Protein AF-A0A1B7WDX7-F1 (afdb_monomer_lite)

Radius of gyration: 35.21 Å; chains: 1; bounding box: 73×63×104 Å

Foldseek 3Di:
DDDDVVVVVVVVVVVLLVVLLCCLLPVPPDDDDPDPLVVLVSVLSSVVSSVVSSVVCVVVVVVVCCCVVVPDDVPDPDDDDPDDDDVVVVCVVVVVVVVVVVVSVVSVVVSCVVVVHPDPVVVVPPPPPPPPPPDPDDPDDPDDDPDDPPDDDDDDDD

Secondary structure (DSSP, 8-state):
----HHHHHHHHHHHHHHHHHHHHHS---SPPP-STTHHHHHHHHHHHHHHHHHHHHHHHHHHHHHHHHSPPPTT--PPPP-----HHHHHHHHHHHHHHHHHHHHHHHHHHHHTT-S-TTTTT-------------------SSSSSSSSSSSS---

pLDDT: mean 83.21, std 18.92, range [42.97, 98.44]

Structure (mmCIF, N/CA/C/O backbone):
data_AF-A0A1B7WDX7-F1
#
_entry.id   AF-A0A1B7WDX7-F1
#
loop_
_atom_site.group_PDB
_atom_site.id
_atom_site.type_symbol
_atom_site.label_atom_id
_atom_site.label_alt_id
_atom_site.label_comp_id
_atom_site.label_asym_id
_atom_site.label_entity_id
_atom_site.label_seq_id
_atom_site.pdbx_PDB_ins_code
_atom_site.Cartn_x
_atom_site.Cartn_y
_atom_site.Cartn_z
_atom_site.occupancy
_atom_site.B_iso_or_equiv
_atom_site.auth_seq_id
_atom_site.auth_comp_id
_atom_site.auth_asym_id
_atom_site.auth_atom_id
_atom_site.pdbx_PDB_model_num
ATOM 1 N N . MET A 1 1 ? -2.222 -22.344 26.930 1.00 62.66 1 MET A N 1
ATOM 2 C CA . MET A 1 1 ? -1.354 -21.145 26.993 1.00 62.66 1 MET A CA 1
ATOM 3 C C . MET A 1 1 ? -1.952 -20.105 26.053 1.00 62.66 1 MET A C 1
ATOM 5 O O . MET A 1 1 ? -2.284 -20.472 24.934 1.00 62.66 1 MET A O 1
ATOM 9 N N . LYS A 1 2 ? -2.214 -18.873 26.509 1.00 80.94 2 LYS A N 1
ATOM 10 C CA . LYS A 1 2 ? -2.828 -17.829 25.667 1.00 80.94 2 LYS A CA 1
ATOM 11 C C . LYS A 1 2 ? -1.740 -17.241 24.769 1.00 80.94 2 LYS A C 1
ATOM 13 O O . LYS A 1 2 ? -0.785 -16.672 25.285 1.00 80.94 2 LYS A O 1
ATOM 18 N N . ILE A 1 3 ? -1.861 -17.428 23.459 1.00 82.81 3 ILE A N 1
ATOM 19 C CA . ILE A 1 3 ? -0.952 -16.815 22.486 1.00 82.81 3 ILE A CA 1
ATOM 20 C C . ILE A 1 3 ? -1.103 -15.286 22.612 1.00 82.81 3 ILE A C 1
ATOM 22 O O . ILE A 1 3 ? -2.239 -14.807 22.575 1.00 82.81 3 ILE A O 1
ATOM 26 N N . PRO A 1 4 ? -0.012 -14.515 22.788 1.00 92.31 4 PRO A N 1
ATOM 27 C CA . PRO A 1 4 ? -0.078 -13.058 22.837 1.00 92.31 4 PRO A CA 1
ATOM 28 C C . PRO A 1 4 ? -0.725 -12.470 21.579 1.00 92.31 4 PRO A C 1
ATOM 30 O O . PRO A 1 4 ? -0.428 -12.903 20.466 1.00 92.31 4 PRO A O 1
ATOM 33 N N . ASN A 1 5 ? -1.551 -11.433 21.739 1.00 91.19 5 ASN A N 1
ATOM 34 C CA . ASN A 1 5 ? -2.228 -10.759 20.620 1.00 91.19 5 ASN A CA 1
ATOM 35 C C . ASN A 1 5 ? -1.244 -10.237 19.556 1.00 91.19 5 ASN A C 1
ATOM 37 O O . ASN A 1 5 ? -1.571 -10.237 18.375 1.00 91.19 5 ASN A O 1
ATOM 41 N N . ALA A 1 6 ? -0.024 -9.870 19.964 1.00 92.19 6 ALA A N 1
ATOM 42 C CA . ALA A 1 6 ? 1.042 -9.440 19.060 1.00 92.19 6 ALA A CA 1
ATOM 43 C C . ALA A 1 6 ? 1.433 -10.514 18.026 1.00 92.19 6 ALA A C 1
ATOM 45 O O . ALA A 1 6 ? 1.758 -10.187 16.887 1.00 92.19 6 ALA A O 1
ATOM 46 N N . ILE A 1 7 ? 1.375 -11.799 18.398 1.00 93.19 7 ILE A N 1
ATOM 47 C CA . ILE A 1 7 ? 1.683 -12.899 17.475 1.00 93.19 7 ILE A CA 1
ATOM 48 C C . ILE A 1 7 ? 0.593 -12.995 16.407 1.00 93.19 7 ILE A C 1
ATOM 50 O O . ILE A 1 7 ? 0.903 -13.134 15.229 1.00 93.19 7 ILE A O 1
ATOM 54 N N . TRP A 1 8 ? -0.677 -12.845 16.787 1.00 93.31 8 TRP A N 1
ATOM 55 C CA . TRP A 1 8 ? -1.786 -12.854 15.832 1.00 93.31 8 TRP A CA 1
ATOM 56 C C . TRP A 1 8 ? -1.713 -11.698 14.836 1.00 93.31 8 TRP A C 1
ATOM 58 O O . TRP A 1 8 ? -1.856 -11.925 13.638 1.00 93.31 8 TRP A O 1
ATOM 68 N N . THR A 1 9 ? -1.445 -10.477 15.304 1.00 92.94 9 THR A N 1
ATOM 69 C CA . THR A 1 9 ? -1.323 -9.311 14.416 1.00 92.94 9 THR A CA 1
ATOM 70 C C . THR A 1 9 ? -0.147 -9.449 13.453 1.00 92.94 9 THR A C 1
ATOM 72 O O . THR A 1 9 ? -0.275 -9.108 12.281 1.00 92.94 9 THR A O 1
ATOM 75 N N . LEU A 1 10 ? 0.978 -10.002 13.922 1.00 94.44 10 LEU A N 1
ATOM 76 C CA . LEU A 1 10 ? 2.138 -10.272 13.077 1.00 94.44 10 LEU A CA 1
ATOM 77 C C . LEU A 1 10 ? 1.821 -11.324 12.007 1.00 94.44 10 LEU A C 1
ATOM 79 O O . LEU A 1 10 ? 2.123 -11.113 10.836 1.00 94.44 10 LEU A O 1
ATOM 83 N N . LEU A 1 11 ? 1.186 -12.434 12.393 1.00 96.06 11 LEU A N 1
ATOM 84 C CA . LEU A 1 11 ? 0.812 -13.499 11.461 1.00 96.06 11 LEU A CA 1
ATOM 85 C C . LEU A 1 11 ? -0.151 -13.000 10.383 1.00 96.06 11 LEU A C 1
ATOM 87 O O . LEU A 1 11 ? 0.044 -13.315 9.215 1.00 96.06 11 LEU A O 1
ATOM 91 N N . ILE A 1 12 ? -1.147 -12.191 10.752 1.00 95.00 12 ILE A N 1
ATOM 92 C CA . ILE A 1 12 ? -2.066 -11.575 9.785 1.00 95.00 12 ILE A CA 1
ATOM 93 C C . ILE A 1 12 ? -1.290 -10.690 8.807 1.00 95.00 12 ILE A C 1
ATOM 95 O O . ILE A 1 12 ? -1.496 -10.801 7.602 1.00 95.00 12 ILE A O 1
ATOM 99 N N . GLY A 1 13 ? -0.364 -9.865 9.306 1.00 94.69 13 GLY A N 1
ATOM 100 C CA . GLY A 1 13 ? 0.502 -9.045 8.459 1.00 94.69 13 GLY A CA 1
ATOM 101 C C . GLY A 1 13 ? 1.311 -9.880 7.464 1.00 94.69 13 GLY A C 1
ATOM 102 O O . GLY A 1 13 ? 1.306 -9.577 6.277 1.00 94.69 13 GLY A O 1
ATOM 103 N N . ILE A 1 14 ? 1.938 -10.967 7.922 1.00 96.75 14 ILE A N 1
ATOM 104 C CA . ILE A 1 14 ? 2.710 -11.885 7.068 1.00 96.75 14 ILE A CA 1
ATOM 105 C C . ILE A 1 14 ? 1.818 -12.549 6.014 1.00 96.75 14 ILE A C 1
ATOM 107 O O . ILE A 1 14 ? 2.188 -12.635 4.848 1.00 96.75 14 ILE A O 1
ATOM 111 N N . VAL A 1 15 ? 0.635 -13.025 6.399 1.00 97.25 15 VAL A N 1
ATOM 112 C CA . VAL A 1 15 ? -0.293 -13.659 5.454 1.00 97.25 15 VAL A CA 1
ATOM 113 C C . VAL A 1 15 ? -0.754 -12.657 4.397 1.00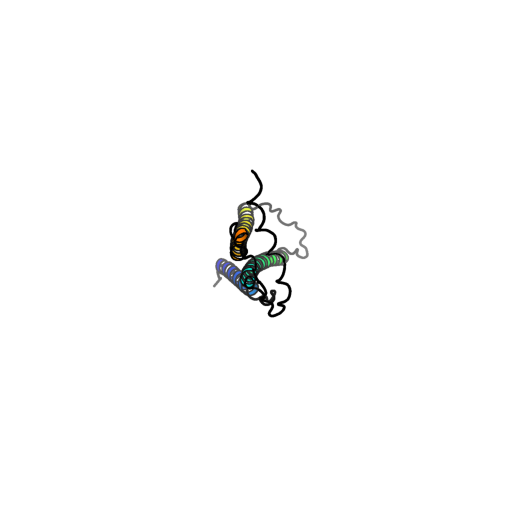 97.25 15 VAL A C 1
ATOM 115 O O . VAL A 1 15 ? -0.780 -12.997 3.217 1.00 97.25 15 VAL A O 1
ATOM 118 N N . LEU A 1 16 ? -1.065 -11.420 4.794 1.00 97.00 16 LEU A N 1
ATOM 119 C CA . LEU A 1 16 ? -1.462 -10.360 3.869 1.00 97.00 16 LEU A CA 1
ATOM 120 C C . LEU A 1 16 ? -0.347 -10.016 2.877 1.00 97.00 16 LEU A C 1
ATOM 122 O O . LEU A 1 16 ? -0.620 -9.914 1.682 1.00 97.00 16 LEU A O 1
ATOM 126 N N . THR A 1 17 ? 0.902 -9.876 3.336 1.00 96.56 17 THR A N 1
ATOM 127 C CA . THR A 1 17 ? 2.026 -9.576 2.437 1.00 96.56 17 THR A CA 1
ATOM 128 C C . THR A 1 17 ? 2.314 -10.727 1.481 1.00 96.56 17 THR A C 1
ATOM 130 O O . THR A 1 17 ? 2.502 -10.489 0.292 1.00 96.56 17 THR A O 1
ATOM 133 N N . LEU A 1 18 ? 2.284 -11.975 1.955 1.00 97.88 18 LEU A N 1
ATOM 134 C CA . LEU A 1 18 ? 2.480 -13.149 1.101 1.00 97.88 18 LEU A CA 1
ATOM 135 C C . LEU A 1 18 ? 1.359 -13.305 0.067 1.00 97.88 18 LEU A C 1
ATOM 137 O O . LEU A 1 18 ? 1.647 -13.581 -1.094 1.00 97.88 18 LEU A O 1
ATOM 141 N N . ALA A 1 19 ? 0.099 -13.099 0.459 1.00 97.56 19 ALA A N 1
ATOM 142 C CA . ALA A 1 19 ? -1.039 -13.164 -0.457 1.00 97.56 19 ALA A CA 1
ATOM 143 C C . ALA A 1 19 ? -0.964 -12.074 -1.539 1.00 97.56 19 ALA A C 1
ATOM 145 O O . ALA A 1 19 ? -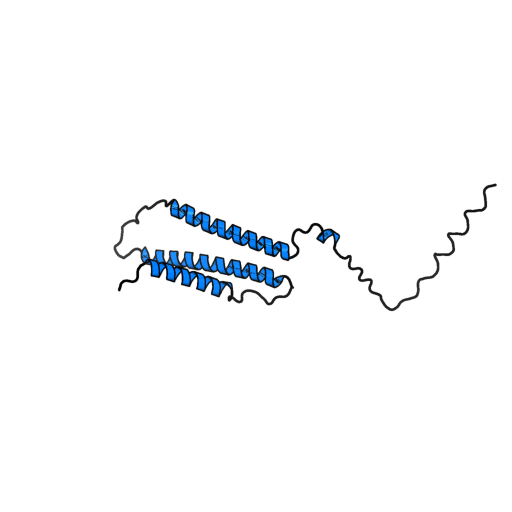1.178 -12.354 -2.717 1.00 97.56 19 ALA A O 1
ATOM 146 N N . SER A 1 20 ? -0.608 -10.849 -1.140 1.00 97.56 20 SER A N 1
ATOM 147 C CA . SER A 1 20 ? -0.384 -9.716 -2.042 1.00 97.56 20 SER A CA 1
ATOM 148 C C . SER A 1 20 ? 0.753 -9.984 -3.034 1.00 97.56 20 SER A C 1
ATOM 150 O O . SER A 1 20 ? 0.554 -9.797 -4.233 1.00 97.56 20 SER A O 1
ATOM 152 N N . LEU A 1 21 ? 1.904 -10.484 -2.568 1.00 97.44 21 LEU A N 1
ATOM 153 C CA . LEU A 1 21 ? 3.040 -10.845 -3.425 1.00 97.44 21 LEU A CA 1
ATOM 154 C C . LEU A 1 21 ? 2.697 -11.976 -4.392 1.00 97.44 21 LEU A C 1
ATOM 156 O O . LEU A 1 21 ? 3.016 -11.894 -5.574 1.00 97.44 21 LEU A O 1
ATOM 160 N N . TRP A 1 22 ? 2.034 -13.025 -3.903 1.00 97.75 22 TRP A N 1
ATOM 161 C CA . TRP A 1 22 ? 1.646 -14.156 -4.735 1.00 97.75 22 TRP A CA 1
ATOM 162 C C . TRP A 1 22 ? 0.714 -13.720 -5.865 1.00 97.75 22 TRP A C 1
ATOM 164 O O . TRP A 1 22 ? 1.000 -13.984 -7.030 1.00 97.75 22 TRP A O 1
ATOM 174 N N . TYR A 1 23 ? -0.369 -13.011 -5.542 1.00 97.81 23 TYR A N 1
ATOM 175 C CA . TYR A 1 23 ? -1.329 -12.590 -6.557 1.00 97.81 23 TYR A CA 1
ATOM 176 C C . TYR A 1 23 ? -0.727 -11.553 -7.510 1.00 97.81 23 TYR A C 1
ATOM 178 O O . TYR A 1 23 ? -0.901 -11.658 -8.720 1.00 97.81 23 TYR A O 1
ATOM 186 N N . GLY A 1 24 ? 0.039 -10.594 -6.983 1.00 95.81 24 GLY A N 1
ATOM 187 C CA . GLY A 1 24 ? 0.669 -9.542 -7.775 1.00 95.81 24 GLY A CA 1
ATOM 188 C C . GLY A 1 24 ? 1.690 -10.035 -8.801 1.00 95.81 24 GLY A C 1
ATOM 189 O O . GLY A 1 24 ? 1.931 -9.336 -9.775 1.00 95.81 24 GLY A O 1
ATOM 190 N N . GLN A 1 25 ? 2.249 -11.234 -8.624 1.00 95.12 25 GLN A N 1
ATOM 191 C CA . GLN A 1 25 ? 3.183 -11.845 -9.578 1.00 95.12 25 GLN A CA 1
ATOM 192 C C . GLN A 1 25 ? 2.561 -13.002 -10.379 1.00 95.12 25 GLN A C 1
ATOM 194 O O . GLN A 1 25 ? 3.150 -13.461 -11.353 1.00 95.12 25 GLN A O 1
ATOM 199 N N . ASN A 1 26 ? 1.379 -13.494 -9.988 1.00 95.81 26 ASN A N 1
ATOM 200 C CA . ASN A 1 26 ? 0.762 -14.696 -10.555 1.00 95.81 26 ASN A CA 1
ATOM 201 C C . ASN A 1 26 ? -0.732 -14.480 -10.878 1.00 95.81 26 ASN A C 1
ATOM 203 O O . ASN A 1 26 ? -1.596 -15.216 -10.398 1.00 95.81 26 ASN A O 1
ATOM 207 N N . HIS A 1 27 ? -1.042 -13.466 -11.694 1.00 93.56 27 HIS A N 1
ATOM 208 C CA . HIS A 1 27 ? -2.422 -13.093 -12.060 1.00 93.56 27 HIS A CA 1
ATOM 209 C C . HIS A 1 27 ? -2.806 -13.372 -13.526 1.00 93.56 27 HIS A C 1
ATOM 211 O O . HIS A 1 27 ? -3.991 -13.371 -13.845 1.00 93.56 27 HIS A O 1
ATOM 217 N N . GLY A 1 28 ? -1.847 -13.602 -14.434 1.00 92.38 28 GLY A N 1
ATOM 218 C CA . GLY A 1 28 ? -2.132 -13.953 -15.839 1.00 92.38 28 GLY A CA 1
ATOM 219 C C . GLY A 1 28 ? -2.925 -12.897 -16.627 1.00 92.38 28 GLY A C 1
ATOM 220 O O . GLY A 1 28 ? -3.658 -13.241 -17.548 1.00 92.38 28 GLY A O 1
ATOM 221 N N . LEU A 1 29 ? -2.813 -11.621 -16.240 1.00 94.00 29 LEU A N 1
ATOM 222 C CA . LEU A 1 29 ? -3.592 -10.510 -16.820 1.00 94.00 29 LEU A CA 1
ATOM 223 C C . LEU A 1 29 ? -2.934 -9.902 -18.065 1.00 94.00 29 LEU A C 1
ATOM 225 O O . LEU A 1 29 ? -3.598 -9.193 -18.817 1.00 94.00 29 LEU A O 1
ATOM 229 N N . LEU A 1 30 ? -1.637 -10.145 -18.250 1.00 94.50 30 LEU A N 1
ATOM 230 C CA . LEU A 1 30 ? -0.837 -9.553 -19.316 1.00 94.50 30 LEU A CA 1
ATOM 231 C C . LEU A 1 30 ? -0.674 -10.547 -20.477 1.00 94.50 30 LEU A C 1
ATOM 233 O O . LEU A 1 30 ? -0.564 -11.75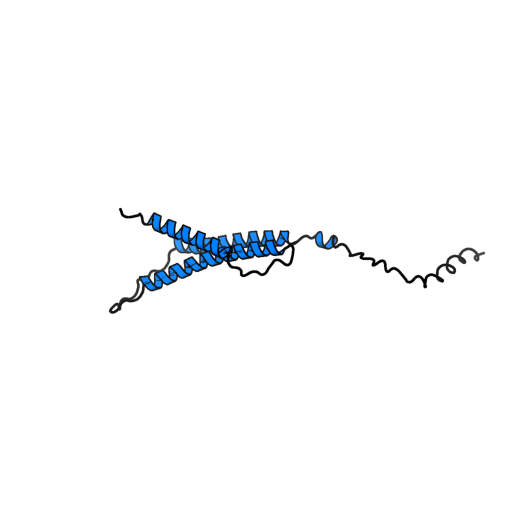4 -20.233 1.00 94.50 30 LEU A O 1
ATOM 237 N N . PRO A 1 31 ? -0.689 -10.068 -21.734 1.00 93.75 31 PRO A N 1
ATOM 238 C CA . PRO A 1 31 ? -0.408 -10.900 -22.898 1.00 93.75 31 PRO A CA 1
ATOM 239 C C . PRO A 1 31 ? 1.078 -11.286 -22.959 1.00 93.75 31 PRO A C 1
ATOM 241 O O . PRO A 1 31 ? 1.904 -10.780 -22.206 1.00 93.75 31 PRO A O 1
ATOM 244 N N . VAL A 1 32 ? 1.432 -12.178 -23.886 1.00 93.50 32 VAL A N 1
ATOM 245 C CA . VAL A 1 32 ? 2.839 -12.513 -24.146 1.00 93.50 32 VAL A CA 1
ATOM 246 C C . VAL A 1 32 ? 3.609 -11.295 -24.667 1.00 93.50 32 VAL A C 1
ATOM 248 O O . VAL A 1 32 ? 3.070 -10.500 -25.440 1.00 93.50 32 VAL A O 1
ATOM 251 N N . ALA A 1 33 ? 4.877 -11.174 -24.271 1.00 94.00 33 ALA A N 1
ATOM 252 C CA . ALA A 1 33 ? 5.757 -10.095 -24.705 1.00 94.00 33 ALA A CA 1
ATOM 253 C C . ALA A 1 33 ? 5.885 -10.054 -26.238 1.00 94.00 33 ALA A C 1
ATOM 255 O O . ALA A 1 33 ? 6.180 -11.066 -26.877 1.00 94.00 33 ALA A O 1
ATOM 256 N N . ALA A 1 34 ? 5.670 -8.870 -26.813 1.00 93.31 34 ALA A N 1
ATOM 257 C CA . ALA A 1 34 ? 5.739 -8.622 -28.256 1.00 93.31 34 ALA A CA 1
ATOM 258 C C . ALA A 1 34 ? 6.802 -7.575 -28.645 1.00 93.31 34 ALA A C 1
ATOM 260 O O . ALA A 1 34 ? 6.950 -7.258 -29.824 1.00 93.31 34 ALA A O 1
ATOM 261 N N . SER A 1 35 ? 7.528 -7.033 -27.666 1.00 93.19 35 SER A N 1
ATOM 262 C CA . SER A 1 35 ? 8.628 -6.084 -27.842 1.00 93.19 35 SER A CA 1
ATOM 263 C C . SER A 1 35 ? 9.689 -6.297 -26.764 1.00 93.19 35 SER A C 1
ATOM 265 O O . SER A 1 35 ? 9.399 -6.876 -25.714 1.00 93.19 35 SER A O 1
ATOM 267 N N . ASP A 1 36 ? 10.894 -5.780 -27.007 1.00 91.81 36 ASP A N 1
ATOM 268 C CA . ASP A 1 36 ? 12.004 -5.838 -26.045 1.00 91.81 36 ASP A CA 1
ATOM 269 C C . ASP A 1 36 ? 11.713 -5.034 -24.764 1.00 91.81 36 ASP A C 1
ATOM 271 O O . ASP A 1 36 ? 12.210 -5.371 -23.693 1.00 91.81 36 ASP A O 1
ATOM 275 N N . GLU A 1 37 ? 10.832 -4.032 -24.850 1.00 91.88 37 GLU A N 1
ATOM 276 C CA . GLU A 1 37 ? 10.421 -3.187 -23.719 1.00 91.88 37 GLU A CA 1
ATOM 277 C C . GLU A 1 37 ? 9.302 -3.796 -22.859 1.00 91.88 37 GLU A C 1
ATOM 279 O O . GLU A 1 37 ? 9.033 -3.324 -21.752 1.00 91.88 37 GLU A O 1
ATOM 284 N N . ALA A 1 38 ? 8.618 -4.838 -23.348 1.00 94.31 38 ALA A N 1
ATOM 285 C CA . ALA A 1 38 ? 7.475 -5.430 -22.653 1.00 94.31 38 ALA A CA 1
ATOM 286 C C . ALA A 1 38 ? 7.804 -5.904 -21.218 1.00 94.31 38 ALA A C 1
ATOM 288 O O . ALA A 1 38 ? 7.042 -5.568 -20.312 1.00 94.31 38 ALA A O 1
ATOM 289 N N . PRO A 1 39 ? 8.946 -6.571 -20.940 1.00 94.25 39 PRO A N 1
ATOM 290 C CA . PRO A 1 39 ? 9.282 -7.003 -19.581 1.00 94.25 39 PRO A CA 1
ATOM 291 C C . PRO A 1 39 ? 9.419 -5.859 -18.565 1.00 94.25 39 PRO A C 1
ATOM 293 O O . PRO A 1 39 ? 9.160 -6.064 -17.377 1.00 94.25 39 PRO A O 1
ATOM 296 N N . LEU A 1 40 ? 9.813 -4.656 -19.003 1.00 94.25 40 LEU A N 1
ATOM 297 C CA . LEU A 1 40 ? 9.926 -3.488 -18.122 1.00 94.25 40 LEU A CA 1
ATOM 298 C C . LEU A 1 40 ? 8.543 -3.004 -17.673 1.00 94.25 40 LEU A C 1
ATOM 300 O O . LEU A 1 40 ? 8.319 -2.745 -16.487 1.00 94.25 40 LEU A O 1
ATOM 304 N N . VAL A 1 41 ? 7.603 -2.932 -18.617 1.00 94.75 41 VAL A N 1
ATOM 305 C CA . VAL A 1 41 ? 6.210 -2.556 -18.346 1.00 94.75 41 VAL A CA 1
ATOM 306 C C . VAL A 1 41 ? 5.518 -3.625 -17.505 1.00 94.75 41 VAL A C 1
ATOM 308 O O . VAL A 1 41 ? 4.840 -3.287 -16.534 1.00 94.75 41 VAL A O 1
ATOM 311 N N . ASP A 1 42 ? 5.731 -4.903 -17.820 1.00 96.25 42 ASP A N 1
ATOM 312 C CA . ASP A 1 42 ? 5.172 -6.026 -17.068 1.00 96.25 42 ASP A CA 1
ATOM 313 C C . ASP A 1 42 ? 5.655 -6.010 -15.609 1.00 96.25 42 ASP A C 1
ATOM 315 O O . ASP A 1 42 ? 4.860 -6.183 -14.684 1.00 96.25 42 ASP A O 1
ATOM 319 N N . GLY A 1 43 ? 6.941 -5.723 -15.372 1.00 95.69 43 GLY A N 1
ATOM 320 C CA . GLY A 1 43 ? 7.495 -5.575 -14.022 1.00 95.69 43 GLY A CA 1
ATOM 321 C C . GLY A 1 43 ? 6.854 -4.427 -13.233 1.00 95.69 43 GLY A C 1
ATOM 322 O O . GLY A 1 43 ? 6.476 -4.599 -12.063 1.00 95.69 43 GLY A O 1
ATOM 323 N N . LEU A 1 44 ? 6.661 -3.272 -13.882 1.00 96.31 44 LEU A N 1
ATOM 324 C CA . LEU A 1 44 ? 5.963 -2.128 -13.293 1.00 96.31 44 LEU A CA 1
ATOM 325 C C . LEU A 1 44 ? 4.511 -2.471 -12.954 1.00 96.31 44 LEU A C 1
ATOM 327 O O . LEU A 1 44 ? 4.061 -2.217 -11.833 1.00 96.31 44 LEU A O 1
ATOM 331 N N . PHE A 1 45 ? 3.802 -3.108 -13.885 1.00 97.19 45 PHE A N 1
ATOM 332 C CA . PHE A 1 45 ? 2.426 -3.542 -13.689 1.00 97.19 45 PHE A CA 1
ATOM 333 C C . PHE A 1 45 ? 2.305 -4.524 -12.521 1.00 97.19 45 PHE A C 1
ATOM 335 O O . PHE A 1 45 ? 1.497 -4.297 -11.620 1.00 97.19 45 PHE A O 1
ATOM 342 N N . ASN A 1 46 ? 3.133 -5.570 -12.478 1.00 97.25 46 ASN A N 1
ATOM 343 C CA . ASN A 1 46 ? 3.109 -6.574 -11.411 1.00 97.25 46 ASN A CA 1
ATOM 344 C C . ASN A 1 46 ? 3.394 -5.942 -10.038 1.00 97.25 46 ASN A C 1
ATOM 346 O O . ASN A 1 46 ? 2.792 -6.304 -9.022 1.00 97.25 46 ASN A O 1
ATOM 350 N N . THR A 1 47 ? 4.274 -4.938 -9.990 1.00 97.00 47 THR A N 1
ATOM 351 C CA . THR A 1 47 ? 4.552 -4.169 -8.767 1.00 97.00 47 THR A CA 1
ATOM 352 C C . THR A 1 47 ? 3.330 -3.367 -8.322 1.00 97.00 47 THR A C 1
ATOM 354 O O . THR A 1 47 ? 2.919 -3.454 -7.161 1.00 97.00 47 THR A O 1
ATOM 357 N N . MET A 1 48 ? 2.690 -2.635 -9.238 1.00 97.31 48 MET A N 1
ATOM 358 C CA . MET A 1 48 ? 1.454 -1.902 -8.943 1.00 97.31 48 MET A CA 1
ATOM 359 C C . MET A 1 48 ? 0.324 -2.845 -8.515 1.00 97.31 48 MET A C 1
ATOM 361 O O . MET A 1 48 ? -0.398 -2.548 -7.563 1.00 97.31 48 MET A O 1
ATOM 365 N N . MET A 1 49 ? 0.202 -4.004 -9.165 1.00 97.75 49 MET A N 1
ATOM 366 C CA . MET A 1 49 ? -0.791 -5.027 -8.848 1.00 97.75 49 MET A CA 1
ATOM 367 C C . MET A 1 49 ? -0.576 -5.611 -7.451 1.00 97.75 49 MET A C 1
ATOM 369 O O . MET A 1 49 ? -1.530 -5.759 -6.686 1.00 97.75 49 MET A O 1
ATOM 373 N N . THR A 1 50 ? 0.679 -5.876 -7.082 1.00 97.69 50 THR A N 1
ATOM 374 C CA . THR A 1 50 ? 1.066 -6.321 -5.736 1.00 97.69 50 THR A CA 1
ATOM 375 C C . THR A 1 50 ? 0.581 -5.319 -4.686 1.00 97.69 50 THR A C 1
ATOM 377 O O . THR A 1 50 ? -0.174 -5.681 -3.779 1.00 97.69 50 THR A O 1
ATOM 380 N N . VAL A 1 51 ? 0.950 -4.041 -4.842 1.00 97.38 51 VAL A N 1
ATOM 381 C CA . VAL A 1 51 ? 0.574 -2.965 -3.911 1.00 97.38 51 VAL A CA 1
ATOM 382 C C . VAL A 1 51 ? -0.945 -2.792 -3.843 1.00 97.38 51 VAL A C 1
ATOM 384 O O . VAL A 1 51 ? -1.509 -2.745 -2.750 1.00 97.38 51 VAL A O 1
ATOM 387 N N . SER A 1 52 ? -1.616 -2.749 -4.997 1.00 97.38 52 SER A N 1
ATOM 388 C CA . SER A 1 52 ? -3.073 -2.612 -5.091 1.00 97.38 52 SER A CA 1
ATOM 389 C C . SER A 1 52 ? -3.795 -3.748 -4.369 1.00 97.38 52 SER A C 1
ATOM 391 O O . SER A 1 52 ? -4.680 -3.494 -3.554 1.00 97.38 52 SER A O 1
ATOM 393 N N . THR A 1 53 ? -3.354 -4.990 -4.577 1.00 97.81 53 THR A N 1
ATOM 394 C CA . THR A 1 53 ? -3.925 -6.169 -3.915 1.00 97.81 53 THR A CA 1
ATOM 395 C C . THR A 1 53 ? -3.741 -6.104 -2.402 1.00 97.81 53 THR A C 1
ATOM 397 O O . THR A 1 53 ? -4.671 -6.395 -1.654 1.00 97.81 53 THR A O 1
ATOM 400 N N . GLY A 1 54 ? -2.565 -5.678 -1.931 1.00 96.94 54 GLY A N 1
ATOM 401 C CA . GLY A 1 54 ? -2.309 -5.500 -0.502 1.00 96.94 54 GLY A CA 1
ATOM 402 C C . GLY A 1 54 ? -3.257 -4.480 0.133 1.00 96.94 54 GLY A C 1
ATOM 403 O O . GLY A 1 54 ? -3.889 -4.774 1.147 1.00 96.94 54 GLY A O 1
ATOM 404 N N . ILE A 1 55 ? -3.411 -3.309 -0.494 1.00 97.00 55 ILE A N 1
ATOM 405 C CA . ILE A 1 55 ? -4.332 -2.261 -0.028 1.00 97.00 55 ILE A CA 1
ATOM 406 C C . ILE A 1 55 ? -5.778 -2.763 -0.052 1.00 97.00 55 ILE A C 1
ATOM 408 O O . ILE A 1 55 ? -6.496 -2.591 0.931 1.00 97.00 55 ILE A O 1
ATOM 412 N N . PHE A 1 56 ? -6.191 -3.417 -1.139 1.00 97.75 56 PHE A N 1
ATOM 413 C CA . PHE A 1 56 ? -7.532 -3.973 -1.288 1.00 97.75 56 PHE A CA 1
ATOM 414 C C . PHE A 1 56 ? -7.870 -4.946 -0.154 1.00 97.75 56 PHE A C 1
ATOM 416 O O . PHE A 1 56 ? -8.878 -4.768 0.523 1.00 97.75 56 PHE A O 1
ATOM 423 N N . LEU A 1 57 ? -6.996 -5.919 0.126 1.00 97.69 57 LEU A N 1
ATOM 424 C CA . LEU A 1 57 ? -7.216 -6.893 1.200 1.00 97.69 57 LEU A CA 1
ATOM 425 C C . LEU A 1 57 ? -7.294 -6.238 2.586 1.00 97.69 57 LEU A C 1
ATOM 427 O O . LEU A 1 57 ? -8.085 -6.670 3.425 1.00 97.69 57 LEU A O 1
ATOM 431 N N . ILE A 1 58 ? -6.496 -5.196 2.833 1.00 96.19 58 ILE A N 1
ATOM 432 C CA . ILE A 1 58 ? -6.542 -4.444 4.091 1.00 96.19 58 ILE A CA 1
ATOM 433 C C . ILE A 1 58 ? -7.880 -3.710 4.226 1.00 96.19 58 ILE A C 1
ATOM 435 O O . ILE A 1 58 ? -8.538 -3.837 5.258 1.00 96.19 58 ILE A O 1
ATOM 439 N N . VAL A 1 59 ? -8.295 -2.966 3.197 1.00 97.06 59 VAL A N 1
A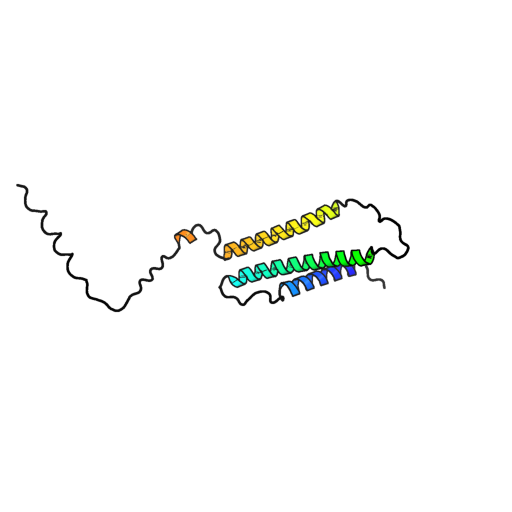TOM 440 C CA . VAL A 1 59 ? -9.545 -2.190 3.213 1.00 97.06 59 VAL A CA 1
ATOM 441 C C . VAL A 1 59 ? -10.752 -3.115 3.351 1.00 97.06 59 VAL A C 1
ATOM 443 O O . VAL A 1 59 ? -11.552 -2.931 4.267 1.00 97.06 59 VAL A O 1
ATOM 446 N N . GLU A 1 60 ? -10.848 -4.155 2.521 1.00 97.88 60 GLU A N 1
ATOM 447 C CA . GLU A 1 60 ? -11.925 -5.149 2.596 1.00 97.88 60 GLU A CA 1
ATOM 448 C C . GLU A 1 60 ? -11.942 -5.869 3.947 1.00 97.88 60 GLU A C 1
ATOM 450 O O . GLU A 1 60 ? -12.999 -6.034 4.556 1.00 97.88 60 GLU A O 1
ATOM 455 N N . GLY A 1 61 ? -10.775 -6.240 4.480 1.00 96.31 61 GLY A N 1
ATOM 456 C CA . GLY A 1 61 ? -10.667 -6.856 5.801 1.00 96.31 61 GLY A CA 1
ATOM 457 C C . GLY A 1 61 ? -11.208 -5.959 6.917 1.00 96.31 61 GLY A C 1
ATOM 458 O O . GLY A 1 61 ? -11.968 -6.424 7.772 1.00 96.31 61 GLY A O 1
ATOM 459 N N . VAL A 1 62 ? -10.867 -4.666 6.896 1.00 96.00 62 VAL A N 1
ATOM 460 C CA . VAL A 1 62 ? -11.373 -3.675 7.860 1.00 96.00 62 VAL A CA 1
ATOM 461 C C . VAL A 1 62 ? -12.882 -3.477 7.707 1.00 96.00 62 VAL A C 1
ATOM 463 O O . VAL A 1 62 ? -13.586 -3.439 8.718 1.00 96.00 62 VAL A O 1
ATOM 466 N N . LEU A 1 63 ? -13.399 -3.407 6.477 1.00 97.19 63 LEU A N 1
ATOM 467 C CA . LEU A 1 63 ? -14.833 -3.266 6.214 1.00 97.19 63 LEU A CA 1
ATOM 468 C C . LEU A 1 63 ? -15.625 -4.488 6.691 1.00 97.19 63 LEU A C 1
ATOM 470 O O . LEU A 1 63 ? -16.603 -4.332 7.423 1.00 97.19 63 LEU A O 1
ATOM 474 N N . ILE A 1 64 ? -15.184 -5.704 6.357 1.00 97.38 64 ILE A N 1
ATOM 475 C CA . ILE A 1 64 ? -15.816 -6.951 6.815 1.00 97.38 64 ILE A CA 1
ATOM 476 C C . ILE A 1 64 ? -15.791 -7.026 8.344 1.00 97.38 64 ILE A C 1
ATOM 478 O O . ILE A 1 64 ? -16.810 -7.334 8.971 1.00 97.38 64 ILE A O 1
ATOM 482 N N . TYR A 1 65 ? -14.650 -6.704 8.963 1.00 96.25 65 TYR A N 1
ATOM 483 C CA . TYR A 1 65 ? -14.547 -6.636 10.417 1.00 96.25 65 TYR A CA 1
ATOM 484 C C . TYR A 1 65 ? -15.543 -5.630 10.997 1.00 96.25 65 TYR A C 1
ATOM 486 O O . TYR A 1 65 ? -16.256 -5.963 11.945 1.00 96.25 65 TYR A O 1
ATOM 494 N N . ALA A 1 66 ? -15.641 -4.432 10.416 1.00 95.31 66 ALA A N 1
ATOM 495 C CA . ALA A 1 66 ? -16.550 -3.399 10.885 1.00 95.31 66 ALA A CA 1
ATOM 496 C C . ALA A 1 66 ? -18.017 -3.845 10.784 1.00 95.31 66 ALA A C 1
ATOM 498 O O . ALA A 1 66 ? -18.764 -3.731 11.758 1.00 95.31 66 ALA A O 1
ATOM 499 N N . VAL A 1 67 ? -18.403 -4.442 9.653 1.00 95.50 67 VAL A N 1
ATOM 500 C CA . VAL A 1 67 ? -19.751 -4.977 9.424 1.00 95.50 67 VAL A CA 1
ATOM 501 C C . VAL A 1 67 ? -20.103 -6.053 10.445 1.00 95.50 67 VAL A C 1
ATOM 503 O O . VAL A 1 67 ? -21.211 -6.045 10.966 1.00 95.50 67 VAL A O 1
ATOM 506 N N . ILE A 1 68 ? -19.190 -6.973 10.770 1.00 95.56 68 ILE A N 1
ATOM 507 C CA . ILE A 1 68 ? -19.466 -8.057 11.726 1.00 95.56 68 ILE A CA 1
ATOM 508 C C . ILE A 1 68 ? -19.461 -7.537 13.169 1.00 95.56 68 ILE A C 1
ATOM 510 O O . ILE A 1 68 ? -20.333 -7.894 13.968 1.00 95.56 68 ILE A O 1
ATOM 514 N N . ARG A 1 69 ? -18.473 -6.707 13.526 1.00 92.31 69 ARG A N 1
ATOM 515 C CA . ARG A 1 69 ? -18.222 -6.274 14.906 1.00 92.31 69 ARG A CA 1
ATOM 516 C C . ARG A 1 69 ? -19.206 -5.217 15.390 1.00 92.31 69 ARG A C 1
ATOM 518 O O . ARG A 1 69 ? -19.576 -5.266 16.569 1.00 92.31 69 ARG A O 1
ATOM 525 N N . TYR A 1 70 ? -19.590 -4.295 14.508 1.00 91.12 70 TYR A N 1
ATOM 526 C CA . TYR A 1 70 ? -20.460 -3.151 14.799 1.00 91.12 70 TYR A CA 1
ATOM 527 C C . TYR A 1 70 ? -21.872 -3.319 14.220 1.00 91.12 70 TYR A C 1
ATOM 529 O O . TYR A 1 70 ? -22.644 -2.365 14.168 1.00 91.12 70 TYR A O 1
ATOM 537 N N . ARG A 1 71 ? -22.253 -4.540 13.819 1.00 91.81 71 ARG A N 1
ATOM 538 C CA . ARG A 1 71 ? -23.634 -4.845 13.431 1.00 91.81 71 ARG A CA 1
ATOM 539 C C . ARG A 1 71 ? -24.593 -4.570 14.589 1.00 91.81 71 ARG A C 1
ATOM 541 O O . ARG A 1 71 ? -24.460 -5.187 15.651 1.00 91.81 71 ARG A O 1
ATOM 548 N N . ARG A 1 72 ? -25.622 -3.754 14.345 1.00 90.50 72 ARG A N 1
ATOM 549 C CA . ARG A 1 72 ? -26.724 -3.542 15.294 1.00 90.50 72 ARG A CA 1
ATOM 550 C C . ARG A 1 72 ? -27.394 -4.872 15.648 1.00 90.50 72 ARG A C 1
ATOM 552 O O . ARG A 1 72 ? -27.721 -5.667 14.762 1.00 90.50 72 ARG A O 1
ATOM 559 N N . ARG A 1 73 ? -27.595 -5.125 16.942 1.00 88.75 73 ARG A N 1
ATOM 560 C CA . ARG A 1 73 ? -28.256 -6.341 17.444 1.00 88.75 73 ARG A CA 1
ATOM 561 C C . ARG A 1 73 ? -29.750 -6.103 17.656 1.00 88.75 73 ARG A C 1
ATOM 563 O O . ARG A 1 73 ? -30.194 -4.970 17.808 1.00 88.75 73 ARG A O 1
ATOM 570 N N . ALA A 1 74 ? -30.536 -7.178 17.650 1.00 90.56 74 ALA A N 1
ATOM 571 C CA . ALA A 1 74 ? -31.964 -7.084 17.939 1.00 90.56 74 ALA A CA 1
ATOM 572 C C . ALA A 1 74 ? -32.177 -6.526 19.357 1.00 90.56 74 ALA A C 1
ATOM 574 O O . ALA A 1 74 ? -31.589 -7.036 20.309 1.00 90.56 74 ALA A O 1
ATOM 575 N N . GLY A 1 75 ? -32.997 -5.480 19.474 1.00 87.69 75 GLY A N 1
ATOM 576 C CA . GLY A 1 75 ? -33.256 -4.780 20.737 1.00 87.69 75 GLY A CA 1
ATOM 577 C C . GLY A 1 75 ? -32.245 -3.684 21.094 1.00 87.69 75 GLY A C 1
ATOM 578 O O . GLY A 1 75 ? -32.431 -3.021 22.110 1.00 87.69 75 GLY A O 1
ATOM 579 N N . ASP A 1 76 ? -31.212 -3.467 20.275 1.00 87.56 76 ASP A N 1
ATOM 580 C CA . ASP A 1 76 ? -30.265 -2.366 20.450 1.00 87.56 76 ASP A CA 1
ATOM 581 C C . ASP A 1 76 ? -30.773 -1.099 19.745 1.00 87.56 76 ASP A C 1
ATOM 583 O O . ASP A 1 76 ? -30.823 -1.034 18.513 1.00 87.56 76 ASP A O 1
ATOM 587 N N . ASN A 1 77 ? -31.181 -0.117 20.550 1.00 85.62 77 ASN A N 1
ATOM 588 C CA . ASN A 1 77 ? -31.638 1.203 20.111 1.00 85.62 77 ASN A CA 1
ATOM 589 C C . ASN A 1 77 ? -30.663 2.316 20.533 1.00 85.62 77 ASN A C 1
ATOM 591 O O . ASN A 1 77 ? -31.034 3.486 20.487 1.00 85.62 77 ASN A O 1
ATOM 595 N N . ALA A 1 78 ? -29.466 1.965 21.014 1.00 85.62 78 ALA A N 1
ATOM 596 C CA . ALA A 1 78 ? -28.465 2.950 21.390 1.00 85.62 78 ALA A CA 1
ATOM 597 C C . ALA A 1 78 ? -27.750 3.489 20.146 1.00 85.62 78 ALA A C 1
ATOM 599 O O . ALA A 1 78 ? -27.476 2.748 19.199 1.00 85.62 78 ALA A O 1
ATOM 600 N N . ASP A 1 79 ? -27.410 4.774 20.178 1.00 84.50 79 ASP A N 1
ATOM 601 C CA . ASP A 1 79 ? -26.498 5.350 19.198 1.00 84.50 79 ASP A CA 1
ATOM 602 C C . ASP A 1 79 ? -25.055 4.919 19.494 1.00 84.50 79 ASP A C 1
ATOM 604 O O . ASP A 1 79 ? -24.661 4.681 20.642 1.00 84.50 79 ASP A O 1
ATOM 608 N N . GLY A 1 80 ? -24.253 4.803 18.434 1.00 83.06 80 GLY A N 1
ATOM 609 C CA . GLY A 1 80 ? -22.824 4.541 18.561 1.00 83.06 80 GLY A CA 1
ATOM 610 C C . GLY A 1 80 ? -22.101 5.702 19.262 1.00 83.06 80 GLY A C 1
ATOM 611 O O . GLY A 1 80 ? -22.539 6.848 19.154 1.00 83.06 80 GLY A O 1
ATOM 612 N N . PRO A 1 81 ? -20.979 5.448 19.961 1.00 86.38 81 PRO A N 1
ATOM 613 C CA . PRO A 1 81 ? -20.164 6.519 20.525 1.00 86.38 81 PRO A CA 1
ATOM 614 C C . PRO A 1 81 ? -19.739 7.527 19.446 1.00 86.38 81 PRO A C 1
ATOM 616 O O . PRO A 1 81 ? -19.178 7.129 18.424 1.00 86.38 81 PRO A O 1
ATOM 619 N N . ALA A 1 82 ? -19.961 8.821 19.690 1.00 87.81 82 ALA A N 1
ATOM 620 C CA . ALA A 1 82 ? -19.508 9.910 18.823 1.00 87.81 82 ALA A CA 1
ATOM 621 C C . ALA A 1 82 ? -17.999 10.147 19.010 1.00 87.81 82 ALA A C 1
ATOM 623 O O . ALA A 1 82 ? -17.572 11.062 19.712 1.00 87.81 82 ALA A O 1
ATOM 624 N N . ILE A 1 83 ? -17.189 9.243 18.459 1.00 89.69 83 ILE A N 1
ATOM 625 C CA . ILE A 1 83 ? -15.730 9.340 18.492 1.00 89.69 83 ILE A CA 1
ATOM 626 C C . ILE A 1 83 ? -15.279 10.083 17.240 1.00 89.69 83 ILE A C 1
ATOM 628 O O . ILE A 1 83 ? -15.481 9.602 16.126 1.00 89.69 83 ILE A O 1
ATOM 632 N N . GLU A 1 84 ? -14.627 11.223 17.437 1.00 89.69 84 GLU A N 1
ATOM 633 C CA . GLU A 1 84 ? -14.069 12.043 16.367 1.00 89.69 84 GLU A CA 1
ATOM 634 C C . GLU A 1 84 ? -12.570 12.252 16.588 1.00 89.69 84 GLU A C 1
ATOM 636 O O . GLU A 1 84 ? -12.122 12.522 17.704 1.00 89.69 84 GLU A O 1
ATOM 641 N N . GLY A 1 85 ? -11.808 12.139 15.501 1.00 91.12 85 GLY A N 1
ATOM 642 C CA . GLY A 1 85 ? -10.378 12.433 15.463 1.00 91.12 85 GLY A CA 1
ATOM 643 C C . GLY A 1 85 ? -9.471 11.323 15.998 1.00 91.12 85 GLY A C 1
ATOM 644 O O . GLY A 1 85 ? -9.791 10.588 16.934 1.00 91.12 85 GLY A O 1
ATOM 645 N N . ASN A 1 86 ? -8.292 11.214 15.387 1.00 95.81 86 ASN A N 1
ATOM 646 C CA . ASN A 1 86 ? -7.152 10.459 15.900 1.00 95.81 86 ASN A CA 1
ATOM 647 C C . ASN A 1 86 ? -5.895 10.917 15.149 1.00 95.81 86 ASN A C 1
ATOM 649 O O . ASN A 1 86 ? -5.516 10.317 14.147 1.00 95.81 86 ASN A O 1
ATOM 653 N N . VAL A 1 87 ? -5.239 11.975 15.640 1.00 96.69 87 VAL A N 1
ATOM 654 C CA . VAL A 1 87 ? -4.092 12.605 14.955 1.00 96.69 87 VAL A CA 1
ATOM 655 C C . VAL A 1 87 ? -2.985 11.602 14.582 1.00 96.69 87 VAL A C 1
ATOM 657 O O . VAL A 1 87 ? -2.526 11.631 13.441 1.00 96.69 87 VAL A O 1
ATOM 660 N N . PRO A 1 88 ? -2.556 10.671 15.462 1.00 96.75 88 PRO A N 1
ATOM 661 C CA . PRO A 1 88 ? -1.592 9.642 15.069 1.00 96.75 88 PRO A CA 1
ATOM 662 C C . PRO A 1 88 ? -2.057 8.766 13.900 1.00 96.75 88 PRO A C 1
ATOM 664 O O . PRO A 1 88 ? -1.267 8.470 13.004 1.00 96.75 88 PRO A O 1
ATOM 667 N N . LEU A 1 89 ? -3.327 8.354 13.897 1.00 94.56 89 LEU A N 1
ATOM 668 C CA . LEU A 1 89 ? -3.899 7.538 12.826 1.00 94.56 89 LEU A CA 1
ATOM 669 C C . LEU A 1 89 ? -4.024 8.334 11.522 1.00 94.56 89 LEU A C 1
ATOM 671 O O . LEU A 1 89 ? -3.734 7.801 10.454 1.00 94.56 89 LEU A O 1
ATOM 675 N N . GLU A 1 90 ? -4.376 9.614 11.628 1.00 96.75 90 GLU A N 1
ATOM 676 C CA . GLU A 1 90 ? -4.459 10.552 10.511 1.00 96.75 90 GLU A CA 1
ATOM 677 C C . GLU A 1 90 ? -3.110 10.760 9.823 1.00 96.75 90 GLU A C 1
ATOM 679 O O . GLU A 1 90 ? -2.996 10.684 8.598 1.00 96.75 90 GLU A O 1
ATOM 684 N N . ILE A 1 91 ? -2.052 10.956 10.609 1.00 97.94 91 ILE A N 1
ATOM 685 C CA . ILE A 1 91 ? -0.687 11.066 10.085 1.00 97.94 91 ILE A CA 1
ATOM 686 C C . ILE A 1 91 ? -0.258 9.739 9.448 1.00 97.94 91 ILE A C 1
ATOM 688 O O . ILE A 1 91 ? 0.307 9.727 8.356 1.00 97.94 91 ILE A O 1
ATOM 692 N N . LEU A 1 92 ? -0.549 8.607 10.093 1.00 96.31 92 LEU A N 1
ATOM 693 C CA . LEU A 1 92 ? -0.160 7.292 9.590 1.00 96.31 92 LEU A CA 1
ATOM 694 C C . LEU A 1 92 ? -0.821 6.978 8.239 1.00 96.31 92 LEU A C 1
ATOM 696 O O . LEU A 1 92 ? -0.135 6.592 7.291 1.00 96.31 92 LEU A O 1
ATOM 700 N N . TRP A 1 93 ? -2.141 7.163 8.132 1.00 95.50 93 TRP A N 1
ATOM 701 C CA . TRP A 1 93 ? -2.883 6.842 6.912 1.00 95.50 93 TRP A CA 1
ATOM 702 C C . TRP A 1 93 ? -2.627 7.818 5.769 1.00 95.50 93 TRP A C 1
ATOM 704 O O . TRP A 1 93 ? -3.034 7.534 4.652 1.00 95.50 93 TRP A O 1
ATOM 714 N N . THR A 1 94 ? -2.019 8.982 6.017 1.00 97.50 94 THR A N 1
ATOM 715 C CA . THR A 1 94 ? -1.656 9.943 4.961 1.00 97.50 94 THR A CA 1
ATOM 716 C C . THR A 1 94 ? -0.219 9.725 4.509 1.00 97.50 94 THR A C 1
ATOM 718 O O . THR A 1 94 ? 0.057 9.707 3.308 1.00 97.50 94 THR A O 1
ATOM 721 N N . ALA A 1 95 ? 0.690 9.478 5.455 1.00 98.06 95 ALA A N 1
ATOM 722 C CA . ALA A 1 95 ? 2.088 9.199 5.169 1.00 98.06 95 ALA A CA 1
ATOM 723 C C . ALA A 1 95 ? 2.267 7.908 4.357 1.00 98.06 95 ALA A C 1
ATOM 725 O O . ALA A 1 95 ? 3.034 7.902 3.396 1.00 98.06 95 ALA A O 1
ATOM 726 N N . ILE A 1 96 ? 1.548 6.829 4.697 1.00 96.25 96 ILE A N 1
ATOM 727 C CA . ILE A 1 96 ? 1.683 5.544 3.991 1.00 96.25 96 ILE A CA 1
ATOM 728 C C . ILE A 1 96 ? 1.325 5.676 2.495 1.00 96.25 96 ILE A C 1
ATOM 730 O O . ILE A 1 96 ? 2.179 5.351 1.668 1.00 96.25 96 ILE A O 1
ATOM 734 N N . PRO A 1 97 ? 0.142 6.191 2.094 1.00 96.06 97 PRO A N 1
ATOM 735 C CA . PRO A 1 97 ? -0.180 6.407 0.684 1.00 96.06 97 PRO A CA 1
ATOM 736 C C . PRO A 1 97 ? 0.784 7.360 -0.020 1.00 96.06 97 PRO A C 1
ATOM 738 O O . PRO A 1 97 ? 1.166 7.092 -1.156 1.00 96.06 97 PRO A O 1
ATOM 741 N N . ALA A 1 98 ? 1.223 8.434 0.646 1.00 98.19 98 ALA A N 1
ATOM 742 C CA . ALA A 1 98 ? 2.186 9.365 0.064 1.00 98.19 98 ALA A CA 1
ATOM 743 C C . ALA A 1 98 ? 3.515 8.669 -0.283 1.00 98.19 98 ALA A C 1
ATOM 745 O O . ALA A 1 98 ? 4.021 8.820 -1.394 1.00 98.19 98 ALA A O 1
ATOM 746 N N . ILE A 1 99 ? 4.051 7.853 0.630 1.00 98.38 99 ILE A N 1
ATOM 747 C CA . ILE A 1 99 ? 5.286 7.085 0.409 1.00 98.38 99 ILE A CA 1
ATOM 748 C C . ILE A 1 99 ? 5.105 6.065 -0.719 1.00 98.38 99 ILE A C 1
ATOM 750 O O . ILE A 1 99 ? 5.988 5.936 -1.567 1.00 98.38 99 ILE A O 1
ATOM 754 N N . ILE A 1 100 ? 3.965 5.368 -0.762 1.00 97.44 100 ILE A N 1
ATOM 755 C CA . ILE A 1 100 ? 3.654 4.404 -1.827 1.00 97.44 100 ILE A CA 1
ATOM 756 C C . ILE A 1 100 ? 3.664 5.089 -3.198 1.00 97.44 100 ILE A C 1
ATOM 758 O O . ILE A 1 100 ? 4.307 4.595 -4.123 1.00 97.44 100 ILE A O 1
ATOM 762 N N . VAL A 1 101 ? 2.997 6.239 -3.326 1.00 97.81 101 VAL A N 1
ATOM 763 C CA . VAL A 1 101 ? 2.954 6.999 -4.583 1.00 97.81 101 VAL A CA 1
ATOM 764 C C . VAL A 1 101 ? 4.351 7.454 -4.994 1.00 97.81 101 VAL A C 1
ATOM 766 O O . VAL A 1 101 ? 4.715 7.289 -6.157 1.00 97.81 101 VAL A O 1
ATOM 769 N N . ILE A 1 102 ? 5.159 7.971 -4.064 1.00 98.44 102 ILE A N 1
ATOM 770 C CA . ILE A 1 102 ? 6.543 8.375 -4.352 1.00 98.44 102 ILE A CA 1
ATOM 771 C C . ILE A 1 102 ? 7.364 7.175 -4.839 1.00 98.44 102 ILE A C 1
ATOM 773 O O . ILE A 1 102 ? 8.029 7.276 -5.867 1.00 98.44 102 ILE A O 1
ATOM 777 N N . GLY A 1 103 ? 7.284 6.029 -4.158 1.00 97.56 103 GLY A N 1
ATOM 778 C CA . GLY A 1 103 ? 8.011 4.817 -4.546 1.00 97.56 103 GLY A CA 1
ATOM 779 C C . GLY A 1 103 ? 7.640 4.323 -5.946 1.00 97.56 103 GLY A C 1
ATOM 780 O O . GLY A 1 103 ? 8.523 4.075 -6.765 1.00 97.56 103 GLY A O 1
ATOM 781 N N . ILE A 1 104 ? 6.339 4.251 -6.250 1.00 97.12 104 ILE A N 1
ATOM 782 C CA . ILE A 1 104 ? 5.855 3.865 -7.585 1.00 97.12 104 ILE A CA 1
ATOM 783 C C . ILE A 1 104 ? 6.297 4.888 -8.635 1.00 97.12 104 ILE A C 1
ATOM 785 O O . ILE A 1 104 ? 6.702 4.500 -9.726 1.00 97.12 104 ILE A O 1
ATOM 789 N N . SER A 1 105 ? 6.268 6.182 -8.310 1.00 97.69 105 SER A N 1
ATOM 790 C CA . SER A 1 105 ? 6.676 7.245 -9.237 1.00 97.69 105 SER A CA 1
ATOM 791 C C . SER A 1 105 ? 8.157 7.151 -9.598 1.00 97.69 105 SER A C 1
ATOM 793 O O . SER A 1 105 ? 8.508 7.269 -10.768 1.00 97.69 105 SER A O 1
ATOM 795 N N . LEU A 1 106 ? 9.025 6.891 -8.615 1.00 97.56 106 LEU A N 1
ATOM 796 C CA . LEU A 1 106 ? 10.456 6.690 -8.854 1.00 97.56 106 LEU A CA 1
ATOM 797 C C . LEU A 1 106 ? 10.713 5.453 -9.719 1.00 97.56 106 LEU A C 1
ATOM 799 O O . LEU A 1 106 ? 11.493 5.523 -10.663 1.00 97.56 106 LEU A O 1
ATOM 803 N N . TYR A 1 107 ? 10.025 4.344 -9.437 1.00 97.06 107 TYR A N 1
ATOM 804 C CA . TYR A 1 107 ? 10.166 3.127 -10.233 1.00 97.06 107 TYR A CA 1
ATOM 805 C C . TYR A 1 107 ? 9.643 3.304 -11.665 1.00 97.06 107 TYR A C 1
ATOM 807 O O . TYR A 1 107 ? 10.295 2.912 -12.628 1.00 97.06 107 TYR A O 1
ATOM 815 N N . SER A 1 108 ? 8.499 3.971 -11.824 1.00 96.31 108 SER A N 1
ATOM 816 C CA . SER A 1 108 ? 7.953 4.310 -13.138 1.00 96.31 108 SER A CA 1
ATOM 817 C C . SER A 1 108 ? 8.892 5.216 -13.933 1.00 96.31 108 SER A C 1
ATOM 819 O O . SER A 1 108 ? 8.987 5.062 -15.148 1.00 96.31 108 SER A O 1
ATOM 821 N N . PHE A 1 109 ? 9.567 6.162 -13.277 1.00 95.69 109 PHE A N 1
ATOM 822 C CA . PHE A 1 109 ? 10.530 7.048 -13.927 1.00 95.69 109 PHE A CA 1
ATOM 823 C C . PHE A 1 109 ? 11.783 6.294 -14.390 1.00 95.69 109 PHE A C 1
ATOM 825 O O . PHE A 1 109 ? 12.290 6.555 -15.478 1.00 95.69 109 PHE A O 1
ATOM 832 N N . ASP A 1 110 ? 12.256 5.333 -13.597 1.00 95.19 110 ASP A N 1
ATOM 833 C CA . ASP A 1 110 ? 13.352 4.446 -13.988 1.00 95.19 110 ASP A CA 1
ATOM 834 C C . ASP A 1 110 ? 12.989 3.612 -15.229 1.00 95.19 110 ASP A C 1
ATOM 836 O O . ASP A 1 110 ? 13.712 3.637 -16.224 1.00 95.19 110 ASP A O 1
ATOM 840 N N . VAL A 1 111 ? 11.816 2.968 -15.232 1.00 94.56 111 VAL A N 1
ATOM 841 C CA . VAL A 1 111 ? 11.297 2.233 -16.402 1.00 94.56 111 VAL A CA 1
ATOM 842 C C . VAL A 1 111 ? 11.194 3.139 -17.630 1.00 94.56 111 VAL A C 1
ATOM 844 O O . VAL A 1 111 ? 11.658 2.767 -18.704 1.00 94.56 111 VAL A O 1
ATOM 847 N N . TYR A 1 112 ? 10.662 4.353 -17.471 1.00 93.50 112 TYR A N 1
ATOM 848 C CA . TYR A 1 112 ? 10.560 5.328 -18.558 1.00 93.50 112 TYR A CA 1
ATOM 849 C C . TYR A 1 112 ? 11.921 5.678 -19.178 1.00 93.50 112 TYR A C 1
ATOM 851 O O . TYR A 1 112 ? 12.039 5.754 -20.398 1.00 93.50 112 TYR A O 1
ATOM 859 N N . ASN A 1 113 ? 12.960 5.870 -18.363 1.00 92.50 113 ASN A N 1
ATOM 860 C CA . ASN A 1 113 ? 14.294 6.181 -18.877 1.00 92.50 113 ASN A CA 1
ATOM 861 C C . ASN A 1 113 ? 14.935 4.989 -19.596 1.00 92.50 113 ASN A C 1
ATOM 863 O O . ASN A 1 113 ? 15.601 5.193 -20.609 1.00 92.50 113 ASN A O 1
ATOM 867 N N . ASN A 1 114 ? 14.699 3.765 -19.114 1.00 90.75 114 ASN A N 1
ATOM 868 C CA . ASN A 1 114 ? 15.186 2.548 -19.766 1.00 90.75 114 ASN A CA 1
ATOM 869 C C . ASN A 1 114 ? 14.556 2.331 -21.153 1.00 90.75 114 ASN A C 1
ATOM 871 O O . ASN A 1 114 ? 15.241 1.856 -22.050 1.00 90.75 114 ASN A O 1
ATOM 875 N N . MET A 1 115 ? 13.310 2.771 -21.358 1.00 88.81 115 MET A N 1
ATOM 876 C CA . MET A 1 115 ? 12.600 2.700 -22.646 1.00 88.81 115 MET A CA 1
ATOM 877 C C . MET A 1 115 ? 12.996 3.809 -23.646 1.00 88.81 115 MET A C 1
ATOM 879 O O . MET A 1 115 ? 12.280 4.063 -24.616 1.00 88.81 115 MET A O 1
ATOM 883 N N . GLY A 1 116 ? 14.110 4.508 -23.411 1.00 84.62 116 GLY A N 1
ATOM 884 C CA . GLY A 1 116 ? 14.565 5.613 -24.258 1.00 84.62 116 GLY A CA 1
ATOM 885 C C . GLY A 1 116 ? 13.874 6.938 -23.940 1.00 84.62 116 GLY A C 1
ATOM 886 O O . GLY A 1 116 ? 13.428 7.611 -24.862 1.00 84.62 116 GLY A O 1
ATOM 887 N N . GLY A 1 117 ? 13.769 7.276 -22.645 1.00 83.56 117 GLY A N 1
ATOM 888 C CA . GLY A 1 117 ? 13.128 8.484 -22.104 1.00 83.56 117 GLY A CA 1
ATOM 889 C C . GLY A 1 117 ? 13.683 9.819 -22.637 1.00 83.56 117 GLY A C 1
ATOM 890 O O . GLY A 1 117 ? 13.975 9.979 -23.814 1.00 83.56 117 GLY A O 1
ATOM 891 N N . PHE A 1 118 ? 13.802 10.857 -21.804 1.00 67.69 118 PHE A N 1
ATOM 892 C CA . PHE A 1 118 ? 14.275 12.164 -22.293 1.00 67.69 118 PHE A CA 1
ATOM 893 C C . PHE A 1 118 ? 15.785 12.154 -22.596 1.00 67.69 118 PHE A C 1
ATOM 895 O O . PHE A 1 118 ? 16.579 12.675 -21.817 1.00 67.69 118 PHE A O 1
ATOM 902 N N . ASP A 1 119 ? 16.178 11.594 -23.740 1.00 69.88 119 ASP A N 1
ATOM 903 C CA . ASP A 1 119 ? 17.521 11.716 -24.293 1.00 69.88 119 ASP A CA 1
ATOM 904 C C . ASP A 1 119 ? 17.547 12.774 -25.417 1.00 69.88 119 ASP A C 1
ATOM 906 O O . ASP A 1 119 ? 17.144 12.502 -26.554 1.00 69.88 119 ASP A O 1
ATOM 910 N N . PRO A 1 120 ? 18.033 13.998 -25.143 1.00 65.94 120 PRO A N 1
ATOM 911 C CA . PRO A 1 120 ? 18.182 15.029 -26.167 1.00 65.94 120 PRO A CA 1
ATOM 912 C C . PRO A 1 120 ? 19.189 14.651 -27.272 1.00 65.94 120 PRO A C 1
ATOM 914 O O . PRO A 1 120 ? 19.166 15.265 -28.339 1.00 65.94 120 PRO A O 1
ATOM 917 N N . HIS A 1 121 ? 20.043 13.641 -27.066 1.00 61.34 121 HIS A N 1
ATOM 918 C CA . HIS A 1 121 ? 20.965 13.130 -28.084 1.00 61.34 121 HIS A CA 1
ATOM 919 C C . HIS A 1 121 ? 20.354 12.034 -28.973 1.00 61.34 121 HIS A C 1
ATOM 921 O O . HIS A 1 121 ? 20.785 11.890 -30.118 1.00 61.34 121 HIS A O 1
ATOM 927 N N . SER A 1 122 ? 19.291 11.353 -28.533 1.00 59.44 122 SER A N 1
ATOM 928 C CA . SER A 1 122 ? 18.525 10.398 -29.354 1.00 59.44 122 SER A CA 1
ATOM 929 C C . SER A 1 122 ? 17.819 11.067 -30.541 1.00 59.44 122 SER A C 1
ATOM 931 O O . SER A 1 122 ? 17.667 10.464 -31.600 1.00 59.44 122 SER A O 1
ATOM 933 N N . ALA A 1 123 ? 17.460 12.350 -30.417 1.00 57.59 123 ALA A N 1
ATOM 934 C CA . ALA A 1 123 ? 16.885 13.134 -31.515 1.00 57.59 123 ALA A CA 1
ATOM 935 C C . ALA A 1 123 ? 17.898 13.457 -32.635 1.00 57.59 123 ALA A C 1
ATOM 937 O O . ALA A 1 123 ? 17.506 13.652 -33.784 1.00 57.59 123 ALA A O 1
ATOM 938 N N . HIS A 1 124 ? 19.198 13.501 -32.319 1.00 57.81 124 HIS A N 1
ATOM 939 C CA . HIS A 1 124 ? 20.277 13.746 -33.287 1.00 57.81 124 HIS A CA 1
ATOM 940 C C . HIS A 1 124 ? 20.905 12.460 -33.838 1.00 57.81 124 HIS A C 1
ATOM 942 O O . HIS A 1 124 ? 21.605 12.512 -34.848 1.00 57.81 124 HIS A O 1
ATOM 948 N N . ALA A 1 125 ? 20.657 11.324 -33.185 1.00 52.69 125 ALA A N 1
ATOM 949 C CA . ALA A 1 125 ? 21.202 10.017 -33.530 1.00 52.69 125 ALA A CA 1
ATOM 950 C C . ALA A 1 125 ? 20.178 9.092 -34.198 1.00 52.69 125 ALA A C 1
ATOM 952 O O . ALA A 1 125 ? 20.435 7.894 -34.288 1.00 52.69 125 ALA A O 1
ATOM 953 N N . ALA A 1 126 ? 19.043 9.611 -34.686 1.00 55.44 126 ALA A N 1
ATOM 954 C CA . ALA A 1 126 ? 18.232 8.854 -35.629 1.00 55.44 126 ALA A CA 1
ATOM 955 C C . ALA A 1 126 ? 19.148 8.473 -36.805 1.00 55.44 126 ALA A C 1
ATOM 957 O O . ALA A 1 126 ? 19.596 9.373 -37.526 1.00 55.44 126 ALA A O 1
ATOM 958 N N . PRO A 1 127 ? 19.466 7.182 -37.022 1.00 53.12 127 PRO A N 1
ATOM 959 C CA . PRO A 1 127 ? 20.067 6.807 -38.278 1.00 53.12 127 PRO A CA 1
ATOM 960 C C . PRO A 1 127 ? 18.996 7.149 -39.307 1.00 53.12 127 PRO A C 1
ATOM 962 O O . PRO A 1 127 ? 17.911 6.563 -39.308 1.00 53.12 127 PRO A O 1
ATOM 965 N N . MET A 1 128 ? 19.256 8.143 -40.160 1.00 56.47 128 MET A N 1
ATOM 966 C CA . MET A 1 128 ? 18.561 8.174 -41.433 1.00 56.47 128 MET A CA 1
ATOM 967 C C . MET A 1 128 ? 18.779 6.784 -42.008 1.00 56.47 128 MET A C 1
ATOM 969 O O . MET A 1 128 ? 19.918 6.380 -42.236 1.00 56.47 128 MET A O 1
ATOM 973 N N . MET A 1 129 ? 17.701 6.015 -42.112 1.00 50.72 129 MET A N 1
ATOM 974 C CA . MET A 1 129 ? 17.719 4.728 -42.768 1.00 50.72 129 MET A CA 1
ATOM 975 C C . MET A 1 129 ? 18.053 5.005 -44.233 1.00 50.72 129 MET A C 1
ATOM 977 O O . MET A 1 129 ? 17.168 5.128 -45.073 1.00 50.72 129 MET A O 1
ATOM 981 N N . GLU A 1 130 ? 19.344 5.112 -44.543 1.00 50.41 130 GLU A N 1
ATOM 982 C CA . GLU A 1 130 ? 19.886 4.943 -45.882 1.00 50.41 130 GLU A CA 1
ATOM 983 C C . GLU A 1 130 ? 19.803 3.449 -46.199 1.00 50.41 130 GLU A C 1
ATOM 985 O O . GLU A 1 130 ? 20.789 2.751 -46.405 1.00 50.41 130 GLU A O 1
ATOM 990 N N . ASN A 1 131 ? 18.578 2.926 -46.226 1.00 46.47 131 ASN A N 1
ATOM 991 C CA . ASN A 1 131 ? 18.303 1.737 -46.998 1.00 46.47 131 ASN A CA 1
ATOM 992 C C . ASN A 1 131 ? 18.191 2.209 -48.447 1.00 46.47 131 ASN A C 1
ATOM 994 O O . ASN A 1 131 ? 17.101 2.306 -49.012 1.00 46.47 131 ASN A O 1
ATOM 998 N N . ALA A 1 132 ? 19.338 2.560 -49.033 1.00 48.91 132 ALA A N 1
ATOM 999 C CA . ALA A 1 132 ? 19.495 2.540 -50.470 1.00 48.91 132 ALA A CA 1
ATOM 1000 C C . ALA A 1 132 ? 19.241 1.089 -50.890 1.00 48.91 132 ALA A C 1
ATOM 1002 O O . ALA A 1 132 ? 20.128 0.237 -50.850 1.00 48.91 132 ALA A O 1
ATOM 1003 N N . MET A 1 133 ? 17.985 0.780 -51.223 1.00 42.97 133 MET A N 1
ATOM 1004 C CA . MET A 1 133 ? 17.653 -0.429 -51.956 1.00 42.97 133 MET A CA 1
ATOM 1005 C C . MET A 1 133 ? 18.486 -0.393 -53.235 1.00 42.97 133 MET A C 1
ATOM 1007 O O . MET A 1 133 ? 18.141 0.301 -54.190 1.00 42.97 133 MET A O 1
ATOM 1011 N N . ASN A 1 134 ? 19.588 -1.141 -53.256 1.00 48.56 134 ASN A N 1
ATOM 1012 C CA . ASN A 1 134 ? 20.249 -1.524 -54.491 1.00 48.56 134 ASN A CA 1
ATOM 1013 C C . ASN A 1 134 ? 19.253 -2.389 -55.269 1.00 48.56 134 ASN A C 1
ATOM 1015 O O . ASN A 1 134 ? 19.207 -3.604 -55.099 1.00 48.56 134 ASN A O 1
ATOM 1019 N N . MET A 1 135 ? 18.408 -1.752 -56.080 1.00 46.62 135 MET A N 1
ATOM 1020 C CA . MET A 1 135 ? 17.601 -2.427 -57.087 1.00 46.62 135 MET A CA 1
ATOM 1021 C C . MET A 1 135 ? 18.550 -2.968 -58.163 1.00 46.62 135 MET A C 1
ATOM 1023 O O . MET A 1 135 ? 19.200 -2.178 -58.856 1.00 46.62 135 MET A O 1
ATOM 1027 N N . PRO A 1 136 ? 18.651 -4.294 -58.347 1.00 50.12 136 PRO A N 1
ATOM 1028 C CA . PRO A 1 136 ? 19.384 -4.844 -59.465 1.00 50.12 136 PRO A CA 1
ATOM 1029 C C . PRO A 1 136 ? 18.486 -4.741 -60.700 1.00 50.12 136 PRO A C 1
ATOM 1031 O O . PRO A 1 136 ? 17.564 -5.530 -60.880 1.00 50.12 136 PRO A O 1
ATOM 1034 N N . GLY A 1 137 ? 18.768 -3.759 -61.554 1.00 55.88 137 GLY A N 1
ATOM 1035 C CA . GLY A 1 137 ? 18.271 -3.741 -62.928 1.00 55.88 137 GLY A CA 1
ATOM 1036 C C . GLY A 1 137 ? 17.333 -2.591 -63.267 1.00 55.88 137 GLY A C 1
ATOM 1037 O O . GLY A 1 137 ? 16.125 -2.744 -63.200 1.00 55.88 137 GLY A O 1
ATOM 1038 N N . THR A 1 138 ? 17.919 -1.486 -63.732 1.00 47.69 138 THR A N 1
ATOM 1039 C CA . THR A 1 138 ? 17.613 -0.876 -65.042 1.00 47.69 138 THR A CA 1
ATOM 1040 C C . THR A 1 138 ? 18.664 0.198 -65.316 1.00 47.69 138 THR A C 1
ATOM 1042 O O . THR A 1 138 ? 18.463 1.387 -65.088 1.00 47.69 138 THR A O 1
ATOM 1045 N N . ALA A 1 139 ? 19.827 -0.236 -65.805 1.00 54.56 139 ALA A N 1
ATOM 1046 C CA . ALA A 1 139 ? 20.643 0.618 -66.653 1.00 54.56 139 ALA A CA 1
ATOM 1047 C C . ALA A 1 139 ? 19.797 0.942 -67.889 1.00 54.56 139 ALA A C 1
ATOM 1049 O O . ALA A 1 139 ? 19.442 -0.006 -68.570 1.00 54.56 139 ALA A O 1
ATOM 1050 N N . MET A 1 140 ? 19.409 2.209 -68.097 1.00 53.72 140 MET A N 1
ATOM 1051 C CA . MET A 1 140 ? 19.094 2.859 -69.391 1.00 53.72 140 MET A CA 1
ATOM 1052 C C . MET A 1 140 ? 18.551 4.294 -69.153 1.00 53.72 140 MET A C 1
ATOM 1054 O O . MET A 1 140 ? 17.405 4.578 -69.476 1.00 53.72 140 MET A O 1
ATOM 1058 N N . ALA A 1 141 ? 19.331 5.213 -68.571 1.00 53.31 141 ALA A N 1
ATOM 1059 C CA . ALA A 1 141 ? 19.050 6.665 -68.673 1.00 53.31 141 ALA A CA 1
ATOM 1060 C C . ALA A 1 141 ? 20.268 7.549 -68.328 1.00 53.31 141 ALA A C 1
ATOM 1062 O O . ALA A 1 141 ? 20.118 8.684 -67.888 1.00 53.31 141 ALA A O 1
ATOM 1063 N N . ALA A 1 142 ? 21.488 7.036 -68.502 1.00 56.41 142 ALA A N 1
ATOM 1064 C CA . ALA A 1 142 ? 22.716 7.799 -68.301 1.00 56.41 142 ALA A CA 1
ATOM 1065 C C . ALA A 1 142 ? 23.381 8.065 -69.653 1.00 56.41 142 ALA A C 1
ATOM 10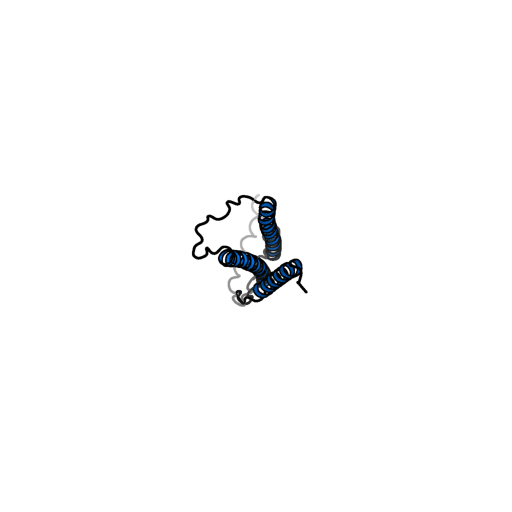67 O O . ALA A 1 142 ? 24.395 7.462 -69.977 1.00 56.41 142 ALA A O 1
ATOM 1068 N N . THR A 1 143 ? 22.790 8.961 -70.443 1.00 55.75 143 THR A N 1
ATOM 1069 C CA . THR A 1 143 ? 23.476 9.683 -71.523 1.00 55.75 143 THR A CA 1
ATOM 1070 C C . THR A 1 143 ? 22.754 11.006 -71.763 1.00 55.75 143 THR A C 1
ATOM 1072 O O . THR A 1 143 ? 21.537 10.998 -71.931 1.00 55.75 143 THR A O 1
ATOM 1075 N N . LEU A 1 144 ? 23.535 12.084 -71.889 1.00 48.28 144 LEU A N 1
ATOM 1076 C CA . LEU A 1 144 ? 23.172 13.434 -72.355 1.00 48.28 144 LEU A CA 1
ATOM 1077 C C . LEU A 1 144 ? 22.758 14.462 -71.281 1.00 48.28 144 LEU A C 1
ATOM 1079 O O . LEU A 1 144 ? 21.637 14.948 -71.299 1.00 48.28 144 LEU A O 1
ATOM 1083 N N . ILE A 1 145 ? 23.689 14.854 -70.393 1.00 4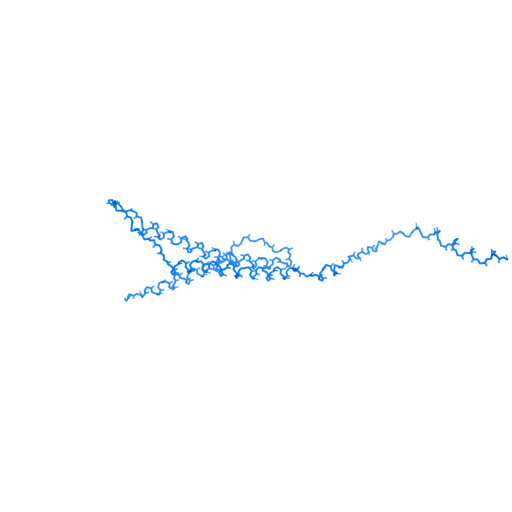9.47 145 ILE A N 1
ATOM 1084 C CA . ILE A 1 145 ? 23.767 16.242 -69.857 1.00 49.47 145 ILE A CA 1
ATOM 1085 C C . ILE A 1 145 ? 25.170 16.606 -69.305 1.00 49.47 145 ILE A C 1
ATOM 1087 O O . ILE A 1 145 ? 25.337 17.490 -68.477 1.00 49.47 145 ILE A O 1
ATOM 1091 N N . SER A 1 146 ? 26.241 15.966 -69.787 1.00 56.78 146 SER A N 1
ATOM 1092 C CA . SER A 1 146 ? 27.615 16.254 -69.324 1.00 56.78 146 SER A CA 1
ATOM 1093 C C . SER A 1 146 ? 28.606 16.605 -70.439 1.00 56.78 146 SER A C 1
ATOM 1095 O O . SER A 1 146 ? 29.795 16.322 -70.314 1.00 56.78 146 SER A O 1
ATOM 1097 N N . THR A 1 147 ? 28.171 17.233 -71.540 1.00 48.25 147 THR A N 1
ATOM 1098 C CA . THR A 1 147 ? 29.116 17.614 -72.620 1.00 48.25 147 THR A CA 1
ATOM 1099 C C . THR A 1 147 ? 28.923 19.009 -73.235 1.00 48.25 147 THR A C 1
ATOM 1101 O O . THR A 1 147 ? 29.753 19.409 -74.038 1.00 48.25 147 THR A O 1
ATOM 1104 N N . GLU A 1 148 ? 27.955 19.833 -72.813 1.00 49.78 148 GLU A N 1
ATOM 1105 C CA . GLU A 1 148 ? 27.769 21.172 -73.429 1.00 49.78 148 GLU A CA 1
ATOM 1106 C C . GLU A 1 148 ? 28.000 22.388 -72.510 1.00 49.78 148 GLU A C 1
ATOM 1108 O O . GLU A 1 148 ? 27.859 23.519 -72.959 1.00 49.78 148 GLU A O 1
ATOM 1113 N N . ALA A 1 149 ? 28.449 22.213 -71.261 1.00 49.03 149 ALA A N 1
ATOM 1114 C CA . ALA A 1 149 ? 28.613 23.335 -70.318 1.00 49.03 149 ALA A CA 1
ATOM 1115 C C . ALA A 1 149 ? 30.041 23.536 -69.764 1.00 49.03 149 ALA A C 1
ATOM 1117 O O . ALA A 1 149 ? 30.206 24.002 -68.640 1.00 49.03 149 ALA A O 1
ATOM 1118 N N . SER A 1 150 ? 31.089 23.213 -70.532 1.00 47.19 150 SER A N 1
ATOM 1119 C CA . SER A 1 150 ? 32.482 23.524 -70.143 1.00 47.19 150 SER A CA 1
ATOM 1120 C C . SER A 1 150 ? 33.400 23.896 -71.319 1.00 47.19 150 SER A C 1
ATOM 1122 O O . SER A 1 150 ? 34.590 23.587 -71.294 1.00 47.19 150 SER A O 1
ATOM 1124 N N . GLY A 1 151 ? 32.854 24.530 -72.366 1.00 52.22 151 GLY A N 1
ATOM 1125 C CA . GLY A 1 151 ? 33.582 24.793 -73.616 1.00 52.22 151 GLY A CA 1
ATOM 1126 C C . GLY A 1 151 ? 33.600 26.233 -74.139 1.00 52.22 151 GLY A C 1
ATOM 1127 O O . GLY A 1 151 ? 34.278 26.460 -75.134 1.00 52.22 151 GLY A O 1
ATOM 1128 N N . GLN A 1 152 ? 32.905 27.204 -73.529 1.00 47.16 152 GLN A N 1
ATOM 1129 C CA . GLN A 1 152 ? 32.819 28.572 -74.081 1.00 47.16 152 GLN A CA 1
ATOM 1130 C C . GLN A 1 152 ? 32.776 29.695 -73.028 1.00 47.16 152 GLN A C 1
ATOM 1132 O O . GLN A 1 152 ? 31.845 30.487 -73.001 1.00 47.16 152 GLN A O 1
ATOM 1137 N N . VAL A 1 153 ? 33.807 29.807 -72.182 1.00 50.16 153 VAL A N 1
ATOM 1138 C CA . VAL A 1 153 ? 34.137 31.072 -71.484 1.00 50.16 153 VAL A CA 1
ATOM 1139 C C . VAL A 1 153 ? 35.661 31.200 -71.376 1.00 50.16 153 VAL A C 1
ATOM 1141 O O . VAL A 1 153 ? 36.223 31.093 -70.294 1.00 50.16 153 VAL A O 1
ATOM 1144 N N . SER A 1 154 ? 36.364 31.319 -72.509 1.00 51.22 154 SER A N 1
ATOM 1145 C CA . SER A 1 154 ? 37.768 31.777 -72.511 1.00 51.22 154 SER A CA 1
ATOM 1146 C C . SER A 1 154 ? 38.285 32.203 -73.890 1.00 51.22 154 SER A C 1
ATOM 1148 O O . SER A 1 154 ? 39.449 31.975 -74.178 1.00 51.22 154 SER A O 1
ATOM 1150 N N . GLN A 1 155 ? 37.460 32.781 -74.770 1.00 46.94 155 GLN A N 1
ATOM 1151 C CA . GLN A 1 155 ? 37.931 33.584 -75.912 1.00 46.94 155 GLN A CA 1
ATOM 1152 C C . GLN A 1 155 ? 36.780 34.475 -76.372 1.00 46.94 155 GLN A C 1
ATOM 1154 O O . GLN A 1 155 ? 35.822 33.946 -76.924 1.00 46.94 155 GLN A O 1
ATOM 1159 N N . LEU A 1 156 ? 36.873 35.776 -76.082 1.00 43.03 156 LEU A N 1
ATOM 1160 C CA . LEU A 1 156 ? 36.246 36.937 -76.742 1.00 43.03 156 LEU A CA 1
ATOM 1161 C C . LEU A 1 156 ? 36.092 38.058 -75.701 1.00 43.03 156 LEU A C 1
ATOM 1163 O O . LEU A 1 156 ? 34.999 38.317 -75.223 1.00 43.03 156 LEU A O 1
ATOM 1167 N N . ASP A 1 157 ? 37.217 38.665 -75.329 1.00 44.06 157 ASP A N 1
ATOM 1168 C CA . ASP A 1 157 ? 37.301 40.108 -75.092 1.00 44.06 157 ASP A CA 1
ATOM 1169 C C . ASP A 1 157 ? 38.739 40.523 -75.427 1.00 44.06 157 ASP A C 1
ATOM 1171 O O . ASP A 1 157 ? 39.704 40.212 -74.724 1.00 44.06 157 ASP A O 1
ATOM 1175 N N . THR A 1 158 ? 38.846 41.095 -76.623 1.00 49.28 158 THR A N 1
ATOM 1176 C CA . THR A 1 158 ? 39.891 42.011 -77.091 1.00 49.28 158 THR A CA 1
ATOM 1177 C C . THR A 1 158 ? 39.640 43.402 -76.540 1.00 49.28 158 THR A C 1
ATOM 1179 O O . THR A 1 158 ? 38.454 43.800 -76.571 1.00 49.28 158 THR A O 1
#

Sequence (158 aa):
MKIPNAIWTLLIGIVLTLASLWYGQNHGLLPVAASDEAPLVDGLFNTMMTVSTGIFLIVEGVLIYAVIRYRRRAGDNADGPAIEGNVPLEILWTAIPAIIVIGISLYSFDVYNNMGGFDPHSAHAAPMMENAMNMPGTAMAATLISTEASGQVSQLDT